Protein AF-A0A0K2VD61-F1 (afdb_monomer_lite)

InterPro domains:
  IPR001627 Sema domain [PS51004] (1-104)
  IPR015943 WD40/YVTN repeat-like-containing domain superfamily [G3DSA:2.130.10.10] (1-104)
  IPR027231 Semaphorin [PTHR11036] (8-103)
  IPR036352 Sema domain superfamily [SSF101912] (6-102)

Organism: Lepeophtheirus salmonis (NCBI:txid72036)

Secondary structure (DSSP, 8-state):
--------SSTT----EEEEETTEEEEE-BSEEEEEETTT--B-GGG-EE-PPPHHHHHHHHHTT--TTTTS-BEEEEEEETTTEEEEEE-TTTS-EEEEEE--

Radius of gyration: 14.53 Å; chains: 1; bounding box: 47×21×40 Å

Foldseek 3Di:
DDDADDDDPDPQWPFDDWDDDDQWIWTFTWQKIWIAGNVRRHTPVVQIDGHWADPVLLVVLVVVVDDSSLQTWGWDDWDDDPPQKIWTWTCRGVPIDIDIDHGD

Sequence (104 aa):
DDVNRFEGNDTTNNFKMIIEDLNILIIGATNTIYFLDTRDLMEIRDQRISWRPEKKAFEMCLVKGKTESECQNHIRVLAKLEAKKLLVCGTHAYKPKCRHYQFK

Structure (mmCIF, N/CA/C/O backbone):
data_AF-A0A0K2VD61-F1
#
_entry.id   AF-A0A0K2VD61-F1
#
loop_
_atom_site.group_PDB
_atom_site.id
_atom_site.type_symbol
_atom_site.label_atom_id
_atom_site.label_alt_id
_atom_site.label_comp_id
_atom_site.label_asym_id
_atom_site.label_entity_id
_atom_site.label_seq_id
_atom_site.pdbx_PDB_ins_code
_atom_site.Cartn_x
_atom_site.Cartn_y
_atom_site.Cartn_z
_atom_site.occupancy
_atom_site.B_iso_or_equiv
_atom_site.auth_seq_id
_atom_site.auth_comp_id
_atom_site.auth_asym_id
_atom_site.auth_atom_id
_atom_site.pdbx_PDB_model_num
ATOM 1 N N . ASP A 1 1 ? 30.242 3.157 -4.520 1.00 53.34 1 ASP A N 1
ATOM 2 C CA . ASP A 1 1 ? 29.063 2.327 -4.226 1.00 53.34 1 ASP A CA 1
ATOM 3 C C . ASP A 1 1 ? 27.946 3.204 -3.704 1.00 53.34 1 ASP A C 1
ATOM 5 O O . ASP A 1 1 ? 27.827 3.406 -2.502 1.00 53.34 1 ASP A O 1
ATOM 9 N N . ASP A 1 2 ? 27.175 3.785 -4.622 1.00 77.38 2 ASP A N 1
ATOM 10 C CA . ASP A 1 2 ? 26.001 4.579 -4.266 1.00 77.38 2 ASP A CA 1
ATOM 11 C C . ASP A 1 2 ? 24.819 3.634 -4.046 1.00 77.38 2 ASP A C 1
ATOM 13 O O . ASP A 1 2 ? 24.441 2.862 -4.927 1.00 77.38 2 ASP A O 1
ATOM 17 N N . VAL A 1 3 ? 24.261 3.657 -2.837 1.00 82.62 3 VAL A N 1
ATOM 18 C CA . VAL A 1 3 ? 23.075 2.873 -2.479 1.00 82.62 3 VAL A CA 1
ATOM 19 C C . VAL A 1 3 ? 21.841 3.736 -2.726 1.00 82.62 3 VAL A C 1
ATOM 21 O O . VAL A 1 3 ? 21.639 4.740 -2.043 1.00 82.62 3 VAL A O 1
ATOM 24 N N . ASN A 1 4 ? 20.993 3.331 -3.671 1.00 84.19 4 ASN A N 1
ATOM 25 C CA . ASN A 1 4 ? 19.704 3.985 -3.905 1.00 84.19 4 ASN A CA 1
ATOM 26 C C . ASN A 1 4 ? 18.725 3.658 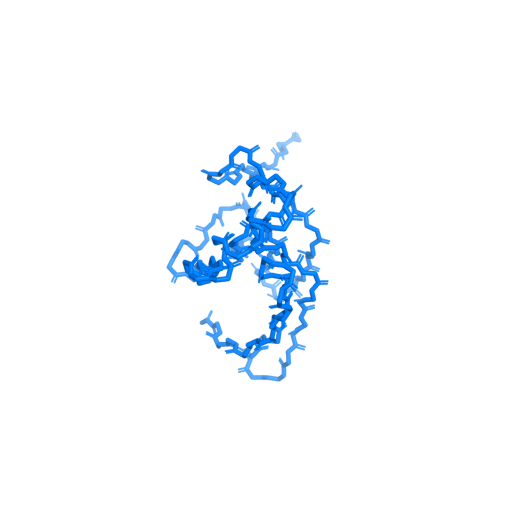-2.765 1.00 84.19 4 ASN A C 1
ATOM 28 O O . ASN A 1 4 ?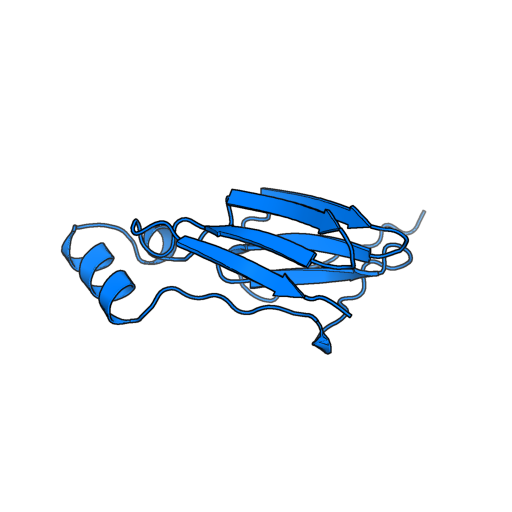 18.667 2.523 -2.285 1.00 84.19 4 ASN A O 1
ATOM 32 N N . ARG A 1 5 ? 17.930 4.646 -2.333 1.00 86.25 5 ARG A N 1
ATOM 33 C CA . ARG A 1 5 ? 16.955 4.501 -1.241 1.00 86.25 5 ARG A CA 1
ATOM 34 C C . ARG A 1 5 ? 15.617 5.128 -1.616 1.00 86.25 5 ARG A C 1
ATOM 36 O O . ARG A 1 5 ? 15.563 6.290 -2.002 1.00 86.25 5 ARG A O 1
ATOM 43 N N . PHE A 1 6 ? 14.539 4.376 -1.405 1.00 87.06 6 PHE A N 1
ATOM 44 C CA . PHE A 1 6 ? 13.173 4.889 -1.470 1.00 87.06 6 PHE A CA 1
ATOM 45 C C . PHE A 1 6 ? 12.612 5.105 -0.061 1.00 87.06 6 PHE A C 1
ATOM 47 O O . PHE A 1 6 ? 12.607 4.189 0.765 1.00 87.06 6 PHE A O 1
ATOM 54 N N . GLU A 1 7 ? 12.106 6.309 0.205 1.00 83.50 7 GLU A N 1
ATOM 55 C CA . GLU A 1 7 ? 11.353 6.632 1.416 1.00 83.50 7 GLU A CA 1
ATOM 56 C C . GLU A 1 7 ? 9.892 6.889 1.046 1.00 83.50 7 GLU A C 1
ATOM 58 O O . GLU A 1 7 ? 9.566 7.793 0.276 1.00 83.50 7 GLU A O 1
ATOM 63 N N . GLY A 1 8 ? 8.995 6.055 1.573 1.00 75.31 8 GLY A N 1
ATOM 64 C CA . GLY A 1 8 ? 7.565 6.202 1.331 1.00 75.31 8 GLY A CA 1
ATOM 65 C C . GLY A 1 8 ? 6.989 7.450 2.006 1.00 75.31 8 GLY A C 1
ATOM 66 O O . GLY A 1 8 ? 7.483 7.922 3.021 1.00 75.31 8 GLY A O 1
ATOM 67 N N . ASN A 1 9 ? 5.871 7.938 1.474 1.00 68.94 9 ASN A N 1
ATOM 68 C CA . ASN A 1 9 ? 5.279 9.233 1.838 1.00 68.94 9 ASN A CA 1
ATOM 69 C C . ASN A 1 9 ? 4.576 9.293 3.218 1.00 68.94 9 ASN A C 1
ATOM 71 O O . ASN A 1 9 ? 4.002 10.323 3.554 1.00 68.94 9 ASN A O 1
ATOM 75 N N . ASP A 1 10 ? 4.525 8.187 3.964 1.00 64.88 10 ASP A N 1
ATOM 76 C CA . ASP A 1 10 ? 3.769 8.042 5.216 1.00 64.88 10 ASP A CA 1
ATOM 77 C C . ASP A 1 10 ? 4.663 7.366 6.271 1.00 64.88 10 ASP A C 1
ATOM 79 O O . ASP A 1 10 ? 5.341 6.372 5.987 1.00 64.88 10 ASP A O 1
ATOM 83 N N . THR A 1 11 ? 4.680 7.901 7.493 1.00 56.09 11 THR A N 1
ATOM 84 C CA . THR A 1 11 ? 5.580 7.481 8.587 1.00 56.09 11 THR A CA 1
ATOM 85 C C . THR A 1 11 ? 5.272 6.079 9.119 1.00 56.09 11 THR A C 1
ATOM 87 O O . THR A 1 11 ? 6.051 5.517 9.884 1.00 56.09 11 THR A O 1
ATOM 90 N N . THR A 1 12 ? 4.157 5.481 8.687 1.00 60.50 12 THR A N 1
ATOM 91 C CA . THR A 1 12 ? 3.692 4.141 9.086 1.00 60.50 12 THR A CA 1
ATOM 92 C C . THR A 1 12 ? 3.734 3.109 7.952 1.00 60.50 12 THR A C 1
ATOM 94 O O . THR A 1 12 ? 3.091 2.053 8.032 1.00 60.50 12 THR A O 1
ATOM 97 N N . ASN A 1 13 ? 4.475 3.396 6.876 1.00 63.53 13 ASN A N 1
ATOM 98 C CA . ASN A 1 13 ? 4.612 2.504 5.728 1.00 63.53 13 ASN A CA 1
ATOM 99 C C . ASN A 1 13 ? 5.351 1.213 6.097 1.00 63.53 13 ASN A C 1
ATOM 101 O O . ASN A 1 13 ? 6.569 1.101 5.991 1.00 63.53 13 ASN A O 1
ATOM 105 N N . ASN A 1 14 ? 4.586 0.198 6.490 1.00 70.25 14 ASN A N 1
ATOM 106 C CA . ASN A 1 14 ? 5.087 -1.158 6.625 1.00 70.25 14 ASN A CA 1
ATOM 107 C C . ASN A 1 14 ? 5.084 -1.806 5.242 1.00 70.25 14 ASN A C 1
ATOM 109 O O . ASN A 1 14 ? 4.073 -2.377 4.825 1.00 70.25 14 ASN A O 1
ATOM 113 N N . PHE A 1 15 ? 6.200 -1.705 4.526 1.00 74.94 15 PHE A N 1
ATOM 114 C CA . PHE A 1 15 ? 6.400 -2.456 3.291 1.00 74.94 15 PHE A CA 1
ATOM 115 C C . PHE A 1 15 ? 6.407 -3.949 3.615 1.00 74.94 15 PHE A C 1
ATOM 117 O O . PHE A 1 15 ? 7.145 -4.399 4.491 1.00 74.94 15 PHE A O 1
ATOM 124 N N . LYS A 1 16 ? 5.532 -4.717 2.965 1.00 74.94 16 LYS A N 1
ATOM 125 C CA . LYS A 1 16 ? 5.371 -6.149 3.273 1.00 74.94 16 LYS A CA 1
ATOM 126 C C . LYS A 1 16 ? 5.452 -7.055 2.061 1.00 74.94 16 LYS A C 1
ATOM 128 O O . LYS A 1 16 ? 5.737 -8.232 2.232 1.00 74.94 16 LYS A O 1
ATOM 133 N N . MET A 1 17 ? 5.184 -6.527 0.872 1.00 75.31 17 MET A N 1
ATOM 134 C CA . MET A 1 17 ? 5.097 -7.314 -0.354 1.00 75.31 17 MET A CA 1
ATOM 135 C C . MET A 1 17 ? 5.850 -6.601 -1.464 1.00 75.31 17 MET A C 1
ATOM 137 O O . MET A 1 17 ? 5.673 -5.395 -1.633 1.00 75.31 17 MET A O 1
ATOM 141 N N . ILE A 1 18 ? 6.649 -7.352 -2.213 1.00 82.44 18 ILE A N 1
ATOM 142 C CA . ILE A 1 18 ? 7.448 -6.856 -3.329 1.00 82.44 18 ILE A CA 1
ATOM 143 C C . ILE A 1 18 ? 7.260 -7.823 -4.496 1.00 82.44 18 ILE A C 1
ATOM 145 O O . ILE A 1 18 ? 7.358 -9.036 -4.312 1.00 82.44 18 ILE A O 1
ATOM 149 N N . ILE A 1 19 ? 6.978 -7.286 -5.680 1.00 83.69 19 ILE A N 1
ATOM 150 C CA . ILE A 1 19 ? 7.052 -8.010 -6.951 1.00 83.69 19 ILE A CA 1
ATOM 151 C C . ILE A 1 19 ? 7.874 -7.171 -7.914 1.00 83.69 19 ILE A C 1
ATOM 153 O O . ILE A 1 19 ? 7.651 -5.969 -8.021 1.00 83.69 19 ILE A O 1
ATOM 157 N N . GLU A 1 20 ? 8.779 -7.815 -8.635 1.00 81.56 20 GLU A N 1
ATOM 158 C CA . GLU A 1 20 ? 9.492 -7.208 -9.751 1.00 81.56 20 GLU A CA 1
ATOM 159 C C . GLU A 1 20 ? 8.867 -7.661 -11.074 1.00 81.56 20 GLU A C 1
ATOM 161 O O . GLU A 1 20 ? 8.576 -8.844 -11.272 1.00 81.56 20 GLU A O 1
ATOM 166 N N . ASP A 1 21 ? 8.625 -6.707 -11.969 1.00 80.19 21 ASP A N 1
ATOM 167 C CA . ASP A 1 21 ? 8.192 -6.958 -13.336 1.00 80.19 21 ASP A CA 1
ATOM 168 C C . ASP A 1 21 ? 8.964 -6.071 -14.311 1.00 80.19 21 ASP A C 1
ATOM 170 O O . ASP A 1 21 ? 8.772 -4.854 -14.342 1.00 80.19 21 ASP A O 1
ATOM 174 N N . LEU A 1 22 ? 9.811 -6.686 -15.138 1.00 84.56 22 LEU A N 1
ATOM 175 C CA . LEU A 1 22 ? 10.722 -5.988 -16.047 1.00 84.56 22 LEU A CA 1
ATOM 176 C C . LEU A 1 22 ? 11.582 -4.964 -15.284 1.00 84.56 22 LEU A C 1
ATOM 178 O O . LEU A 1 22 ? 12.472 -5.360 -14.546 1.00 84.56 22 LEU A O 1
ATOM 182 N N . ASN A 1 23 ? 11.299 -3.669 -15.448 1.00 89.00 23 ASN A N 1
ATOM 183 C CA . ASN A 1 23 ? 12.028 -2.572 -14.805 1.00 89.00 23 ASN A CA 1
ATOM 184 C C . ASN A 1 23 ? 11.202 -1.878 -13.711 1.00 89.00 23 ASN A C 1
ATOM 186 O O . ASN A 1 23 ? 11.478 -0.733 -13.360 1.00 89.00 23 ASN A O 1
ATOM 190 N N . ILE A 1 24 ? 10.141 -2.528 -13.226 1.00 91.44 24 ILE A N 1
ATOM 191 C CA . ILE A 1 24 ? 9.224 -1.957 -12.244 1.00 91.44 24 ILE A CA 1
ATOM 192 C C . ILE A 1 24 ? 9.212 -2.819 -10.987 1.00 91.44 24 ILE A C 1
ATOM 194 O O . ILE A 1 24 ? 8.901 -4.010 -11.026 1.00 91.44 24 ILE A O 1
ATOM 198 N N . LEU A 1 25 ? 9.478 -2.182 -9.852 1.00 92.81 25 LEU A N 1
ATOM 199 C CA . LEU A 1 25 ? 9.310 -2.748 -8.525 1.00 92.81 25 LEU A CA 1
ATOM 200 C C . LEU A 1 25 ? 7.966 -2.304 -7.945 1.00 92.81 25 LEU A C 1
ATOM 202 O O . LEU A 1 25 ? 7.738 -1.120 -7.694 1.00 92.81 25 LEU A O 1
ATOM 206 N N . ILE A 1 26 ? 7.069 -3.255 -7.711 1.00 93.88 26 ILE A N 1
ATOM 207 C CA . ILE A 1 26 ? 5.731 -3.012 -7.171 1.00 93.88 26 ILE A CA 1
ATOM 208 C C . ILE A 1 26 ? 5.743 -3.354 -5.686 1.00 93.88 26 ILE A C 1
ATOM 210 O O . ILE A 1 26 ? 6.004 -4.499 -5.308 1.00 93.88 26 ILE A O 1
ATOM 214 N N . ILE A 1 27 ? 5.431 -2.376 -4.837 1.00 93.25 27 ILE A N 1
ATOM 215 C CA . ILE A 1 27 ? 5.555 -2.507 -3.384 1.00 93.25 27 ILE A CA 1
ATOM 216 C C . ILE A 1 27 ? 4.210 -2.266 -2.701 1.00 93.25 27 ILE A C 1
ATOM 218 O O . ILE A 1 27 ? 3.647 -1.174 -2.761 1.00 93.25 27 ILE A O 1
ATOM 222 N N . GLY A 1 28 ? 3.711 -3.280 -1.993 1.00 93.88 28 GLY A N 1
ATOM 223 C CA . GLY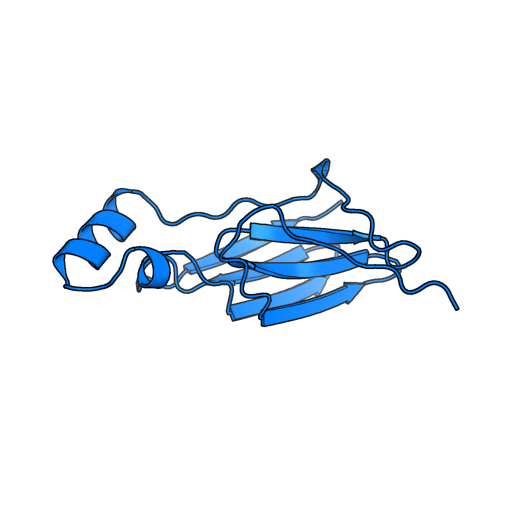 A 1 28 ? 2.539 -3.169 -1.125 1.00 93.88 28 GLY A CA 1
ATOM 224 C C . GLY A 1 28 ? 2.911 -2.638 0.263 1.00 93.88 28 GLY A C 1
ATOM 225 O O . GLY A 1 28 ? 3.735 -3.240 0.959 1.00 93.88 28 GLY A O 1
ATOM 226 N N . ALA A 1 29 ? 2.272 -1.543 0.676 1.00 93.69 29 ALA A N 1
ATOM 227 C CA . ALA A 1 29 ? 2.484 -0.868 1.957 1.00 93.69 29 ALA A CA 1
ATOM 228 C C . ALA A 1 29 ? 1.160 -0.647 2.712 1.00 93.69 29 ALA A C 1
ATOM 230 O O . ALA A 1 29 ? 0.110 -1.182 2.353 1.00 93.69 29 ALA A O 1
ATOM 231 N N . THR A 1 30 ? 1.185 0.155 3.775 1.00 93.62 30 THR A N 1
ATOM 232 C CA . THR A 1 30 ? -0.038 0.618 4.438 1.00 93.62 30 THR A CA 1
ATOM 233 C C . THR A 1 30 ? -0.778 1.586 3.513 1.00 93.62 30 THR A C 1
ATOM 235 O O . THR A 1 30 ? -0.227 2.591 3.073 1.00 93.62 30 THR A O 1
ATOM 238 N N . ASN A 1 31 ? -2.040 1.286 3.207 1.00 94.62 31 ASN A N 1
ATOM 239 C CA . ASN A 1 31 ? -2.958 2.073 2.380 1.00 94.62 31 ASN A CA 1
ATOM 240 C C . ASN A 1 31 ? -2.513 2.366 0.943 1.00 94.62 31 ASN A C 1
ATOM 242 O O . ASN A 1 31 ? -3.261 3.024 0.223 1.00 94.62 31 ASN A O 1
ATOM 246 N N . THR A 1 32 ? -1.335 1.918 0.518 1.00 93.62 32 THR A N 1
ATOM 247 C CA . THR A 1 32 ? -0.721 2.356 -0.735 1.00 93.62 32 THR A CA 1
ATOM 248 C C . THR A 1 32 ? -0.020 1.192 -1.421 1.00 93.62 32 THR A C 1
ATOM 250 O O . THR A 1 32 ? 0.571 0.337 -0.758 1.00 93.62 32 THR A O 1
ATOM 253 N N . ILE A 1 33 ? -0.080 1.173 -2.750 1.00 94.31 33 ILE A N 1
ATOM 254 C CA . ILE A 1 33 ? 0.795 0.370 -3.603 1.00 94.31 33 ILE A CA 1
ATOM 255 C C . ILE A 1 33 ? 1.670 1.336 -4.401 1.00 94.31 33 ILE A C 1
ATOM 257 O O . ILE A 1 33 ? 1.150 2.222 -5.088 1.00 94.31 33 ILE A O 1
ATOM 261 N N . TYR A 1 34 ? 2.982 1.175 -4.266 1.00 94.00 34 TYR A N 1
ATOM 262 C CA . TYR A 1 34 ? 4.002 1.968 -4.943 1.00 94.00 34 TYR A CA 1
ATOM 263 C C . TYR A 1 34 ? 4.531 1.229 -6.168 1.00 94.00 34 TYR A C 1
ATOM 265 O O . TYR A 1 34 ? 4.587 0.000 -6.175 1.00 94.00 34 TYR A O 1
ATOM 273 N N . PHE A 1 35 ? 4.944 1.996 -7.169 1.00 93.94 35 PHE A N 1
ATOM 274 C CA . PHE A 1 35 ? 5.618 1.518 -8.370 1.00 93.94 35 PHE A CA 1
ATOM 275 C C . PHE A 1 35 ? 6.921 2.296 -8.462 1.00 93.94 35 PHE A C 1
ATOM 277 O O . PHE A 1 35 ? 6.883 3.525 -8.510 1.00 93.94 35 PHE A O 1
ATOM 284 N N . LEU A 1 36 ? 8.053 1.607 -8.418 1.00 93.56 36 LEU A N 1
ATOM 285 C CA . LEU A 1 36 ? 9.373 2.219 -8.518 1.00 93.56 36 LEU A CA 1
ATOM 286 C C . LEU A 1 36 ? 10.070 1.725 -9.776 1.00 93.56 36 LEU A C 1
ATOM 288 O O . LEU A 1 36 ? 9.886 0.573 -10.164 1.00 93.56 36 LEU A O 1
ATOM 292 N N . ASP A 1 37 ? 10.893 2.569 -10.378 1.00 92.38 37 ASP A N 1
ATOM 293 C CA . ASP A 1 37 ? 11.834 2.126 -11.399 1.00 92.38 37 ASP A CA 1
ATOM 294 C C . ASP A 1 37 ? 12.983 1.353 -10.735 1.00 92.38 37 ASP A C 1
ATOM 296 O O . ASP A 1 37 ? 13.557 1.806 -9.744 1.00 92.38 37 ASP A O 1
ATOM 300 N N . THR A 1 38 ? 13.322 0.167 -11.237 1.00 91.19 38 THR A N 1
ATOM 301 C CA . THR A 1 38 ? 14.376 -0.666 -10.629 1.00 91.19 38 THR A CA 1
ATOM 302 C C . THR A 1 38 ? 15.782 -0.096 -10.828 1.00 91.19 38 THR A C 1
ATOM 304 O O . THR A 1 38 ? 16.703 -0.507 -10.123 1.00 91.19 38 THR A O 1
ATOM 307 N N . ARG A 1 39 ? 15.969 0.863 -11.748 1.00 90.44 39 ARG A N 1
ATOM 308 C CA . ARG A 1 39 ? 17.280 1.453 -12.065 1.00 90.44 39 ARG A CA 1
ATOM 309 C C . ARG A 1 39 ? 17.749 2.445 -11.004 1.00 90.44 39 ARG A C 1
ATOM 311 O O . ARG A 1 39 ? 18.931 2.465 -10.671 1.00 90.44 39 ARG A O 1
ATOM 318 N N . ASP A 1 40 ? 16.838 3.258 -10.480 1.00 91.50 40 ASP A N 1
ATOM 319 C CA . ASP A 1 40 ? 17.147 4.360 -9.558 1.00 91.50 40 ASP A CA 1
ATOM 320 C C . ASP A 1 40 ? 16.258 4.394 -8.299 1.00 91.50 40 ASP A C 1
ATOM 322 O O . ASP A 1 40 ? 16.482 5.213 -7.408 1.00 91.50 40 ASP A O 1
ATOM 326 N N . LEU A 1 41 ? 15.285 3.480 -8.182 1.00 90.94 41 LEU A N 1
ATOM 327 C CA . LEU A 1 41 ? 14.267 3.439 -7.125 1.00 90.94 41 LEU A CA 1
ATOM 328 C C . LEU A 1 41 ? 13.397 4.703 -7.047 1.00 90.94 41 LEU A C 1
ATOM 330 O O . LEU A 1 41 ? 12.741 4.943 -6.026 1.00 90.94 41 LEU A O 1
ATOM 334 N N . MET A 1 42 ? 13.343 5.499 -8.118 1.00 92.06 42 MET A N 1
ATOM 335 C CA . MET A 1 42 ? 12.427 6.626 -8.200 1.00 92.06 42 MET A CA 1
ATOM 336 C C . MET A 1 42 ? 10.993 6.134 -8.378 1.00 92.06 42 MET A C 1
ATOM 338 O O . MET A 1 42 ? 10.699 5.198 -9.120 1.00 92.06 42 MET A O 1
ATOM 342 N N . GLU A 1 43 ? 10.070 6.789 -7.681 1.00 93.25 43 GLU A N 1
ATOM 343 C CA . GLU A 1 43 ? 8.658 6.439 -7.749 1.00 93.25 43 GLU A CA 1
ATOM 344 C C . GLU A 1 43 ? 8.002 6.920 -9.046 1.00 93.25 43 GLU A C 1
ATOM 346 O O . GLU A 1 43 ? 7.981 8.114 -9.356 1.00 93.25 43 GLU A O 1
ATOM 351 N N . ILE A 1 44 ? 7.330 5.996 -9.724 1.00 93.69 44 ILE A N 1
ATOM 352 C CA . ILE A 1 44 ? 6.430 6.237 -10.848 1.00 93.69 44 ILE A CA 1
ATOM 353 C C . ILE A 1 44 ? 5.072 6.698 -10.283 1.00 93.69 44 ILE A C 1
ATOM 355 O O . ILE A 1 44 ? 4.117 5.932 -10.130 1.00 93.69 44 ILE A O 1
ATOM 359 N N . ARG A 1 45 ? 5.012 7.970 -9.866 1.00 91.75 45 ARG A N 1
ATOM 360 C CA . ARG A 1 45 ? 3.912 8.534 -9.054 1.00 91.75 45 ARG A CA 1
ATOM 361 C C . ARG A 1 45 ? 2.527 8.441 -9.695 1.00 91.75 45 ARG A C 1
ATOM 363 O O . ARG A 1 45 ? 1.541 8.332 -8.970 1.00 91.75 45 ARG A O 1
ATOM 370 N N . ASP A 1 46 ? 2.434 8.501 -11.018 1.00 93.19 46 ASP A N 1
ATOM 371 C CA . ASP A 1 46 ? 1.174 8.408 -11.765 1.00 93.19 46 ASP A CA 1
ATOM 372 C C . ASP A 1 46 ? 0.561 6.999 -11.732 1.00 93.19 46 ASP A C 1
ATOM 374 O O . ASP A 1 46 ? -0.643 6.850 -11.949 1.00 93.19 46 ASP A O 1
ATOM 378 N N . GLN A 1 47 ? 1.359 5.979 -11.402 1.00 92.88 47 GLN A N 1
ATOM 379 C CA . GLN A 1 47 ? 0.891 4.607 -11.203 1.00 92.88 47 GLN A CA 1
ATOM 380 C C . GLN A 1 47 ? 0.544 4.284 -9.744 1.00 92.88 47 GLN A C 1
ATOM 382 O O . GLN A 1 47 ? -0.035 3.230 -9.478 1.00 92.88 47 GLN A O 1
ATOM 387 N N . ARG A 1 48 ? 0.844 5.174 -8.784 1.00 93.25 48 ARG A N 1
ATOM 388 C CA . ARG A 1 48 ? 0.548 4.954 -7.360 1.00 93.25 48 ARG A CA 1
ATOM 389 C C . ARG A 1 48 ? -0.933 4.645 -7.151 1.00 93.25 48 ARG A C 1
ATOM 391 O O . ARG A 1 48 ? -1.814 5.405 -7.550 1.00 93.25 48 ARG A O 1
ATOM 398 N N . ILE A 1 49 ? -1.209 3.589 -6.390 1.00 94.12 49 ILE A N 1
ATOM 399 C CA . ILE A 1 49 ? -2.573 3.242 -5.988 1.00 94.12 49 ILE A CA 1
ATOM 400 C C . ILE A 1 49 ? -2.759 3.577 -4.512 1.00 94.12 49 ILE A C 1
ATOM 402 O O . ILE A 1 49 ? -2.151 2.953 -3.647 1.00 94.12 49 ILE A O 1
ATOM 406 N N . SER A 1 50 ? -3.654 4.522 -4.218 1.00 94.38 50 SER A N 1
ATOM 407 C CA . SER A 1 50 ? -4.165 4.743 -2.862 1.00 94.38 50 SER A CA 1
ATOM 408 C C . SER A 1 50 ? -5.382 3.855 -2.619 1.00 94.38 50 SER A C 1
ATOM 410 O O . SER A 1 50 ? -6.381 3.920 -3.339 1.00 94.38 50 SER A O 1
ATOM 412 N N . TRP A 1 51 ? -5.309 3.014 -1.595 1.00 95.81 51 TRP A N 1
ATOM 413 C CA . TRP A 1 51 ? -6.365 2.091 -1.215 1.00 95.81 51 TRP A CA 1
ATOM 414 C C . TRP A 1 51 ? -6.580 2.063 0.300 1.00 95.81 51 TRP A C 1
ATOM 416 O O . TRP A 1 51 ? -6.277 1.090 0.990 1.00 95.81 51 TRP A O 1
ATOM 426 N N . ARG A 1 52 ? -7.148 3.154 0.813 1.00 95.75 52 ARG A N 1
ATOM 427 C CA . ARG A 1 52 ? -7.572 3.297 2.212 1.00 95.75 52 ARG A CA 1
ATOM 428 C C . ARG A 1 52 ? -8.860 2.513 2.515 1.00 95.75 52 ARG A C 1
ATOM 430 O O . ARG A 1 52 ? -9.634 2.228 1.591 1.00 95.75 52 ARG A O 1
ATOM 437 N N . PRO A 1 53 ? -9.106 2.149 3.788 1.00 97.00 53 PRO A N 1
ATOM 438 C CA . PRO A 1 53 ? -10.385 1.591 4.209 1.00 97.00 53 PRO A CA 1
ATOM 439 C C . PRO A 1 53 ? -11.529 2.584 3.978 1.00 97.00 53 PRO A C 1
ATOM 441 O O . PRO A 1 53 ? -11.353 3.799 4.064 1.00 97.00 53 PRO A O 1
ATOM 444 N N . GLU A 1 54 ? -12.725 2.067 3.707 1.00 97.31 54 GLU A N 1
ATOM 445 C CA . GLU A 1 54 ? -13.938 2.889 3.721 1.00 97.31 54 GLU A CA 1
ATOM 446 C C . GLU A 1 54 ? -14.170 3.471 5.118 1.00 97.31 54 GLU A C 1
ATOM 448 O O . GLU A 1 54 ? -14.024 2.758 6.112 1.00 97.31 54 GLU A O 1
ATOM 453 N N . LYS A 1 55 ? -14.622 4.729 5.195 1.00 97.38 55 LYS A N 1
ATOM 454 C CA . LYS A 1 55 ? -14.868 5.436 6.465 1.00 97.38 55 LYS A CA 1
ATOM 455 C C . LYS A 1 55 ? -15.681 4.597 7.459 1.00 97.38 55 LYS A C 1
ATOM 457 O O . LYS A 1 55 ? -15.250 4.397 8.586 1.00 97.38 55 LYS A O 1
ATOM 462 N N . LYS A 1 56 ? -16.781 3.991 7.003 1.00 97.38 56 LYS A N 1
ATOM 463 C CA . LYS A 1 56 ? -17.630 3.121 7.835 1.00 97.38 56 LYS A CA 1
ATOM 464 C C . LYS A 1 56 ? -16.890 1.891 8.382 1.00 97.38 56 LYS A C 1
ATOM 466 O O . LYS A 1 56 ? -17.155 1.468 9.502 1.00 97.38 56 LYS A O 1
ATOM 471 N N . ALA A 1 57 ? -16.005 1.279 7.592 1.00 97.00 57 ALA A N 1
ATOM 472 C CA . ALA A 1 57 ? -15.225 0.122 8.037 1.00 97.00 57 ALA A CA 1
ATOM 473 C C . ALA A 1 57 ? -14.155 0.538 9.056 1.00 97.00 57 ALA A C 1
ATOM 475 O O . ALA A 1 57 ? -13.980 -0.139 10.066 1.00 97.00 57 ALA A O 1
ATOM 476 N N . PHE A 1 58 ? -13.504 1.677 8.816 1.00 97.81 58 PHE A N 1
ATOM 477 C CA . PHE A 1 58 ? -12.533 2.270 9.728 1.00 97.81 58 PHE A CA 1
ATOM 478 C C . PHE A 1 58 ? -13.160 2.621 11.086 1.00 97.81 58 PHE A C 1
ATOM 480 O O . PHE A 1 58 ? -12.696 2.146 12.117 1.00 97.81 58 PHE A O 1
ATOM 487 N N . GLU A 1 59 ? -14.272 3.361 11.087 1.00 98.06 59 GLU A N 1
ATOM 488 C CA . GLU A 1 59 ? -15.006 3.732 12.306 1.00 98.06 59 GLU A CA 1
ATOM 489 C C . GLU A 1 59 ? -15.469 2.498 13.087 1.00 98.06 59 GLU A C 1
ATOM 491 O O . GLU A 1 59 ? -15.276 2.409 14.296 1.00 98.06 59 GLU A O 1
ATOM 496 N N . MET A 1 60 ? -16.018 1.498 12.392 1.00 97.94 60 MET A N 1
ATOM 497 C CA . MET A 1 60 ? -16.438 0.245 13.021 1.00 97.94 60 MET A CA 1
ATOM 498 C C . MET A 1 60 ? -15.260 -0.524 13.636 1.00 97.94 60 MET A C 1
ATOM 500 O O . MET A 1 60 ? -15.419 -1.169 14.669 1.00 97.94 60 MET A O 1
ATOM 504 N N . CYS A 1 61 ? -14.082 -0.484 13.011 1.00 98.19 61 CYS A N 1
ATOM 505 C CA . CYS A 1 61 ? -12.873 -1.104 13.546 1.00 98.19 61 CYS A CA 1
ATOM 506 C C . CYS A 1 61 ? -12.420 -0.426 14.851 1.00 98.19 61 CYS A C 1
ATOM 508 O O . CYS A 1 61 ? -12.131 -1.125 15.823 1.00 98.19 61 CYS A O 1
ATOM 510 N N . LEU A 1 62 ? -12.456 0.909 14.911 1.00 98.19 62 LEU A N 1
ATOM 511 C CA . LEU A 1 62 ? -12.140 1.666 16.127 1.00 98.19 62 LEU A CA 1
ATOM 512 C C . LEU A 1 62 ? -13.130 1.375 17.260 1.00 98.19 62 LEU A C 1
ATOM 514 O O . LEU A 1 62 ? -12.717 1.100 18.383 1.00 98.19 62 LEU A O 1
ATOM 518 N N . VAL A 1 63 ? -14.434 1.351 16.961 1.00 97.94 63 VAL A N 1
ATOM 519 C CA . VAL A 1 63 ? -15.484 1.007 17.942 1.00 97.94 63 VAL A CA 1
ATOM 520 C C . VAL A 1 63 ? -15.289 -0.403 18.514 1.00 97.94 63 VAL A C 1
ATOM 522 O O . VAL A 1 63 ? -15.642 -0.662 19.661 1.00 97.94 63 VAL A O 1
ATOM 525 N N . LYS A 1 64 ? -14.668 -1.314 17.756 1.00 97.38 64 LYS A N 1
ATOM 526 C CA . LYS A 1 64 ? -14.286 -2.660 18.217 1.00 97.38 64 LYS A CA 1
ATOM 527 C C . LYS A 1 64 ? -13.000 -2.695 19.059 1.00 97.38 64 LYS A C 1
ATOM 529 O O . LYS A 1 64 ? -12.507 -3.782 19.353 1.00 97.38 64 LYS A O 1
ATOM 534 N N . GLY A 1 65 ? -12.458 -1.541 19.445 1.00 97.50 65 GLY A N 1
ATOM 535 C CA . GLY A 1 65 ? -11.318 -1.423 20.357 1.00 97.50 65 GLY A CA 1
ATOM 536 C C . GLY A 1 65 ? -9.948 -1.579 19.696 1.00 97.50 65 GLY A C 1
ATOM 537 O O . GLY A 1 65 ? -8.978 -1.891 20.381 1.00 97.50 65 GLY A O 1
ATOM 538 N N . LYS A 1 66 ? -9.852 -1.407 18.373 1.00 97.88 66 LYS A N 1
ATOM 539 C CA . LYS A 1 66 ? -8.576 -1.433 17.640 1.00 97.88 66 LYS A CA 1
ATOM 540 C C . LYS A 1 66 ? -7.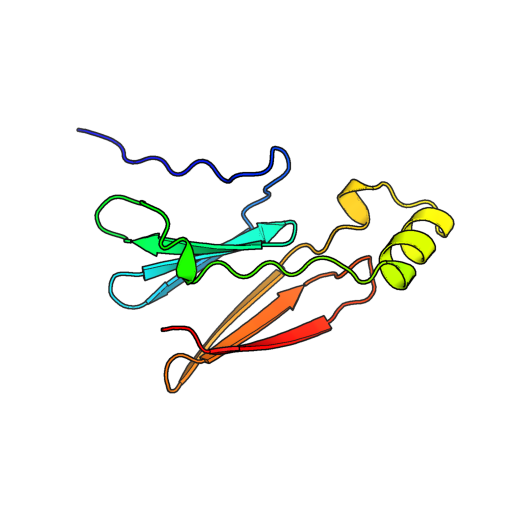962 -0.041 17.540 1.00 97.88 66 LYS A C 1
ATOM 542 O O . LYS A 1 66 ? -8.670 0.961 17.571 1.00 97.88 66 LYS A O 1
ATOM 547 N N . THR A 1 67 ? -6.641 0.018 17.401 1.00 96.50 67 THR A N 1
ATOM 548 C CA . THR A 1 67 ? -5.914 1.283 17.207 1.00 96.50 67 THR A CA 1
ATOM 549 C C . THR A 1 67 ? -6.093 1.836 15.788 1.00 96.50 67 THR A C 1
ATOM 551 O O . THR A 1 67 ? -6.379 1.094 14.846 1.00 96.50 67 THR A O 1
ATOM 554 N N . GLU A 1 68 ? -5.857 3.137 15.590 1.00 94.44 68 GLU A N 1
ATOM 555 C CA . GLU A 1 68 ? -5.929 3.760 14.258 1.00 94.44 68 GLU A CA 1
ATOM 556 C C . GLU A 1 68 ? -5.005 3.095 13.231 1.00 94.44 68 GLU A C 1
ATOM 558 O O . GLU A 1 68 ? -5.387 2.935 12.071 1.00 94.44 68 GLU A O 1
ATOM 563 N N . SER A 1 69 ? -3.811 2.673 13.660 1.00 93.44 69 SER A N 1
ATOM 564 C CA . SER A 1 69 ? -2.840 1.968 12.815 1.00 93.44 69 SER A CA 1
ATOM 565 C C . SER A 1 69 ? -3.350 0.584 12.403 1.00 93.44 69 SER A C 1
ATOM 567 O O . SER A 1 69 ? -3.320 0.218 11.225 1.00 93.44 69 SER A O 1
ATOM 569 N N . GLU A 1 70 ? -3.901 -0.179 13.347 1.00 94.75 70 GLU A N 1
ATOM 570 C CA . GLU A 1 70 ? -4.512 -1.484 13.080 1.00 94.75 70 GLU A CA 1
ATOM 571 C C . GLU A 1 70 ? -5.722 -1.396 12.140 1.00 94.75 70 GLU A C 1
ATOM 573 O O . GLU A 1 70 ? -5.968 -2.317 11.357 1.00 94.75 70 GLU A O 1
ATOM 578 N N . CYS A 1 71 ? -6.458 -0.285 12.189 1.00 96.81 71 CYS A N 1
ATOM 579 C CA . CYS A 1 71 ? -7.623 -0.056 11.344 1.00 96.81 71 CYS A CA 1
ATOM 580 C C . CYS A 1 71 ? -7.288 0.428 9.929 1.00 96.81 71 CYS A C 1
ATOM 582 O O . CYS A 1 71 ? -8.197 0.548 9.110 1.00 96.81 71 CYS A O 1
ATOM 584 N N . GLN A 1 72 ? -6.018 0.657 9.588 1.00 95.75 72 GLN A N 1
ATOM 585 C CA . GLN A 1 72 ? -5.629 0.941 8.206 1.00 95.75 72 GLN A CA 1
ATOM 586 C C . GLN A 1 72 ? -5.776 -0.291 7.298 1.00 95.75 72 GLN A C 1
ATOM 588 O O . GLN A 1 72 ? -5.975 -1.431 7.737 1.00 95.75 72 GLN A O 1
ATOM 593 N N . ASN A 1 73 ? -5.678 -0.069 5.988 1.00 95.94 73 ASN A N 1
ATOM 594 C CA . ASN A 1 73 ? -5.581 -1.163 5.039 1.00 95.94 73 ASN A CA 1
ATOM 595 C C . ASN A 1 73 ? -4.119 -1.590 4.892 1.00 95.94 73 ASN A C 1
ATOM 597 O O . ASN A 1 73 ? -3.330 -0.913 4.245 1.00 95.94 73 ASN A O 1
ATOM 601 N N . HIS A 1 74 ? -3.755 -2.731 5.463 1.00 94.94 74 HIS A N 1
ATOM 602 C CA . HIS A 1 74 ? -2.424 -3.305 5.294 1.00 94.94 74 HIS A CA 1
ATOM 603 C C . HIS A 1 74 ? -2.449 -4.242 4.094 1.00 94.94 74 HIS A C 1
ATOM 605 O O . HIS A 1 74 ? -3.171 -5.241 4.131 1.00 94.94 74 HIS A O 1
ATOM 611 N N . ILE A 1 75 ? -1.680 -3.944 3.045 1.00 95.38 75 ILE A N 1
ATOM 612 C CA . ILE A 1 75 ? -1.576 -4.828 1.879 1.00 95.38 75 ILE A CA 1
ATOM 613 C C . ILE A 1 75 ? -0.823 -6.101 2.279 1.00 95.38 75 ILE A C 1
ATOM 615 O O . ILE A 1 75 ?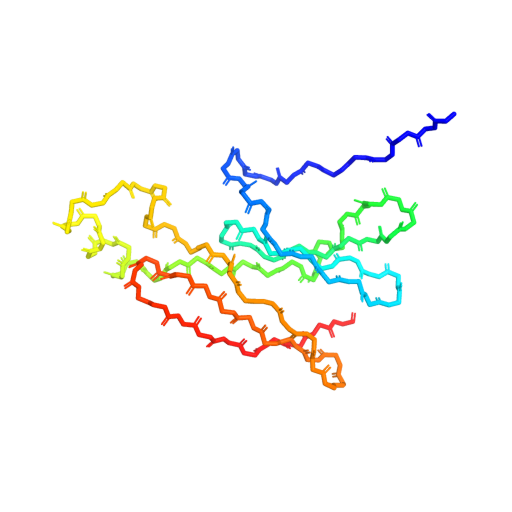 0.249 -6.045 2.882 1.00 95.38 75 ILE A O 1
ATOM 619 N N . ARG A 1 76 ? -1.426 -7.259 1.996 1.00 94.56 76 ARG A N 1
ATOM 620 C CA . ARG A 1 76 ? -0.913 -8.585 2.397 1.00 94.56 76 ARG A CA 1
ATOM 621 C C . ARG A 1 76 ? -0.820 -9.575 1.249 1.00 94.56 76 ARG A C 1
ATOM 623 O O . ARG A 1 76 ? -0.071 -10.534 1.356 1.00 94.56 76 ARG A O 1
ATOM 630 N N . VAL A 1 77 ? -1.566 -9.347 0.173 1.00 94.62 77 VAL A N 1
ATOM 631 C CA . VAL A 1 77 ? -1.465 -10.132 -1.054 1.00 94.62 77 VAL A CA 1
ATOM 632 C C . VAL A 1 77 ? -1.232 -9.161 -2.190 1.00 94.62 77 VAL A C 1
ATOM 634 O O . VAL A 1 77 ? -1.985 -8.203 -2.367 1.00 94.62 77 VAL A O 1
ATOM 637 N N . LEU A 1 78 ? -0.182 -9.430 -2.944 1.00 93.62 78 LEU A N 1
ATOM 638 C CA . LEU A 1 78 ? 0.124 -8.797 -4.207 1.00 93.62 78 LEU A CA 1
ATOM 639 C C . LEU A 1 78 ? 0.474 -9.952 -5.138 1.00 93.62 78 LEU A C 1
ATOM 641 O O . LEU A 1 78 ? 1.300 -10.786 -4.774 1.00 93.62 78 LEU A O 1
ATOM 645 N N . ALA A 1 79 ? -0.196 -10.044 -6.279 1.00 92.31 79 ALA A N 1
ATOM 646 C CA . ALA A 1 79 ? 0.086 -11.061 -7.279 1.00 92.31 79 ALA A CA 1
ATOM 647 C C . ALA A 1 79 ? -0.014 -10.446 -8.670 1.00 92.31 79 ALA A C 1
ATOM 649 O O . ALA A 1 79 ? -1.024 -9.828 -9.018 1.00 92.31 79 ALA A O 1
ATOM 650 N N . LYS A 1 80 ? 1.040 -10.632 -9.464 1.00 89.88 80 LYS A N 1
ATOM 651 C CA . LYS A 1 80 ? 1.021 -10.321 -10.887 1.00 89.88 80 LYS A CA 1
ATOM 652 C C . LYS A 1 80 ? 0.226 -11.398 -11.614 1.00 89.88 80 LYS A C 1
ATOM 654 O O . LYS A 1 80 ? 0.472 -12.589 -11.450 1.00 89.88 80 LYS A O 1
ATOM 659 N N . LEU A 1 81 ? -0.725 -10.949 -12.412 1.00 89.44 81 LEU A N 1
ATOM 660 C CA . LEU A 1 81 ? -1.488 -11.757 -13.345 1.00 89.44 81 LEU A CA 1
ATOM 661 C C . LEU A 1 81 ? -1.040 -11.419 -14.776 1.00 89.44 81 LEU A C 1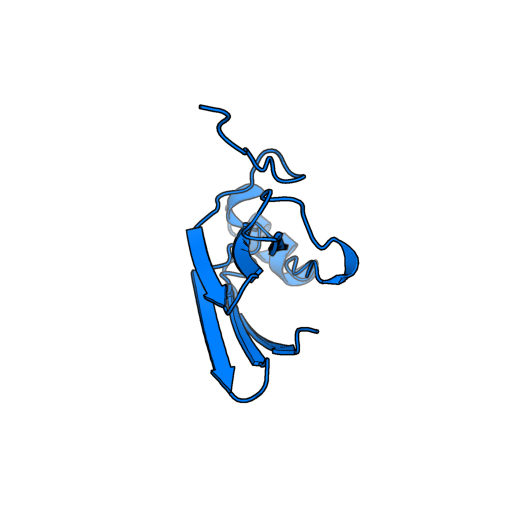
ATOM 663 O O . LEU A 1 81 ? -0.194 -10.552 -15.009 1.00 89.44 81 LEU A O 1
ATOM 667 N N . GLU A 1 82 ? -1.626 -12.090 -15.759 1.00 86.12 82 GLU A N 1
ATOM 668 C CA . GLU A 1 82 ? -1.360 -11.816 -17.171 1.00 86.12 82 GLU A CA 1
ATOM 669 C C . GLU A 1 82 ? -1.763 -10.385 -17.584 1.00 86.12 82 GLU A C 1
ATOM 671 O O . GLU A 1 82 ? -2.621 -9.749 -16.968 1.00 86.12 82 GLU A O 1
ATOM 676 N N . ALA A 1 83 ? -1.158 -9.884 -18.667 1.00 84.44 83 ALA A N 1
ATOM 677 C CA . ALA A 1 83 ? -1.528 -8.621 -19.320 1.00 84.44 83 ALA A CA 1
ATOM 678 C C . ALA A 1 83 ? -1.560 -7.381 -18.393 1.00 84.44 83 ALA A C 1
ATOM 680 O O . ALA A 1 83 ? -2.510 -6.595 -18.429 1.00 84.44 83 ALA A O 1
ATOM 681 N N . LYS A 1 84 ? -0.515 -7.194 -17.573 1.00 84.50 84 LYS A N 1
ATOM 682 C CA . LYS A 1 84 ? -0.367 -6.056 -16.638 1.00 84.50 84 LYS A CA 1
ATOM 683 C C . LYS A 1 84 ? -1.519 -5.922 -15.635 1.00 84.50 84 LYS A C 1
ATOM 685 O O . LYS A 1 84 ? -1.927 -4.821 -15.258 1.00 84.50 84 LYS A O 1
ATOM 690 N N . LYS A 1 85 ? -2.076 -7.053 -15.204 1.00 91.25 85 LYS A N 1
ATOM 691 C CA . LYS A 1 85 ? -3.087 -7.095 -14.147 1.00 91.25 85 LYS A CA 1
ATOM 692 C C . LYS A 1 85 ? -2.436 -7.448 -12.817 1.00 91.25 85 LYS A C 1
ATOM 694 O O . LYS A 1 85 ? -1.549 -8.292 -12.749 1.00 91.25 85 LYS A O 1
ATOM 699 N N . LEU A 1 86 ? -2.907 -6.818 -11.752 1.00 93.31 86 LEU A N 1
ATOM 700 C CA . LEU A 1 86 ? -2.516 -7.112 -10.379 1.00 93.31 86 LEU A CA 1
ATOM 701 C C . LEU A 1 86 ? -3.746 -7.534 -9.596 1.00 93.31 86 LEU A C 1
ATOM 703 O O . LEU A 1 86 ? -4.750 -6.822 -9.591 1.00 93.31 86 LEU A O 1
ATOM 707 N N . LEU A 1 87 ? -3.647 -8.654 -8.892 1.00 95.25 87 LEU A N 1
ATOM 708 C CA . LEU A 1 87 ? -4.534 -8.953 -7.780 1.00 95.25 87 LEU A CA 1
ATOM 709 C C . LEU A 1 87 ? -3.907 -8.385 -6.509 1.00 95.25 87 LEU A C 1
ATOM 711 O O . LEU A 1 87 ? -2.788 -8.745 -6.141 1.00 95.25 87 LEU A O 1
ATOM 715 N N . VAL A 1 88 ? -4.643 -7.512 -5.829 1.00 96.12 88 VAL A N 1
ATOM 716 C CA . VAL A 1 88 ? -4.210 -6.908 -4.569 1.00 96.12 88 VAL A CA 1
ATOM 717 C C . VAL A 1 88 ? -5.251 -7.200 -3.500 1.00 96.12 88 VAL A C 1
ATOM 719 O O . VAL A 1 88 ? -6.430 -6.898 -3.692 1.00 96.12 88 VAL A O 1
ATOM 722 N N . CYS A 1 89 ? -4.827 -7.740 -2.358 1.00 97.19 89 CYS A N 1
ATOM 723 C CA . CYS A 1 89 ? -5.676 -7.889 -1.179 1.00 97.19 89 CYS A CA 1
ATOM 724 C C . CYS A 1 89 ? -5.043 -7.245 0.053 1.00 97.19 89 CYS A C 1
ATOM 726 O O . CYS A 1 89 ? -3.826 -7.293 0.264 1.00 97.19 89 CYS A O 1
ATOM 728 N N . GLY A 1 90 ? -5.893 -6.677 0.901 1.00 96.75 90 GLY A N 1
ATOM 729 C CA . GLY A 1 90 ? -5.474 -6.052 2.147 1.00 96.75 90 GLY A CA 1
ATOM 730 C C . GLY A 1 90 ? -6.485 -6.242 3.270 1.00 96.75 90 GLY A C 1
ATOM 731 O O . GLY A 1 90 ? -7.617 -6.680 3.050 1.00 96.75 90 GLY A O 1
ATOM 732 N N . THR A 1 91 ? -6.056 -5.935 4.493 1.00 96.69 91 THR A N 1
ATOM 733 C CA . THR A 1 91 ? -6.849 -6.130 5.720 1.00 96.69 91 THR A CA 1
ATOM 734 C C . THR A 1 91 ? -8.075 -5.223 5.798 1.00 96.69 91 THR A C 1
ATOM 736 O O . THR A 1 91 ? -9.053 -5.587 6.447 1.00 96.69 91 THR A O 1
ATOM 739 N N . HIS A 1 92 ? -8.010 -4.052 5.156 1.00 97.31 92 HIS A N 1
ATOM 740 C CA . HIS A 1 92 ? -9.084 -3.073 4.988 1.00 97.31 92 HIS A CA 1
ATOM 741 C C . HIS A 1 92 ? -9.931 -2.872 6.264 1.00 97.31 92 HIS A C 1
ATOM 743 O O . HIS A 1 92 ? -11.140 -3.100 6.262 1.00 97.31 92 HIS A O 1
ATOM 749 N N . ALA A 1 93 ? -9.274 -2.470 7.362 1.00 97.62 93 ALA A N 1
ATOM 750 C CA . ALA A 1 93 ? -9.884 -2.281 8.686 1.00 97.62 93 ALA A CA 1
ATOM 751 C C . ALA A 1 93 ? -10.558 -3.547 9.260 1.00 97.62 93 ALA A C 1
ATOM 753 O O . ALA A 1 93 ? -11.722 -3.519 9.658 1.00 97.62 93 ALA A O 1
ATOM 754 N N . TYR A 1 94 ? -9.845 -4.681 9.272 1.00 96.12 94 TYR A N 1
ATOM 755 C CA . TYR A 1 94 ? -10.377 -5.994 9.688 1.00 96.12 94 TYR A CA 1
ATOM 756 C C . TYR A 1 94 ? -11.610 -6.457 8.885 1.00 96.12 94 TYR A C 1
ATOM 758 O O . TYR A 1 94 ? -12.380 -7.309 9.330 1.00 96.12 94 TYR A O 1
ATOM 766 N N . LYS A 1 95 ? -11.792 -5.926 7.674 1.00 96.94 95 LYS A N 1
ATOM 767 C CA . LYS A 1 95 ? -12.807 -6.355 6.712 1.00 96.94 95 LYS A CA 1
ATOM 768 C C . LYS A 1 95 ? -12.112 -6.637 5.378 1.00 96.94 95 LYS A C 1
ATOM 770 O O . LYS A 1 95 ? -12.209 -5.806 4.478 1.00 96.94 95 LYS A O 1
ATOM 775 N N . PRO A 1 96 ? -11.388 -7.764 5.253 1.00 97.25 96 PRO A N 1
ATOM 776 C CA . PRO A 1 96 ? -10.471 -7.997 4.146 1.00 97.25 96 PRO A CA 1
ATOM 777 C C . PRO A 1 96 ? -11.172 -7.908 2.793 1.00 97.25 96 PRO A C 1
ATOM 779 O O . PRO A 1 96 ? -12.305 -8.363 2.623 1.00 97.25 96 PRO A O 1
ATOM 782 N N . LYS A 1 97 ? -10.483 -7.307 1.825 1.00 97.75 97 LYS A N 1
ATOM 783 C CA . LYS A 1 97 ? -10.965 -7.155 0.449 1.00 97.75 97 LYS A CA 1
ATOM 784 C C . LYS A 1 97 ? -9.853 -7.473 -0.530 1.00 97.75 97 LYS A C 1
ATOM 786 O O . LYS A 1 97 ? -8.679 -7.294 -0.210 1.00 97.75 97 LYS A O 1
ATOM 791 N N . CYS A 1 98 ? -10.257 -7.862 -1.732 1.00 97.56 98 CYS A N 1
ATOM 792 C CA . CYS A 1 98 ? -9.392 -8.002 -2.893 1.00 97.56 98 CYS A CA 1
ATOM 793 C C . CYS A 1 98 ? -9.917 -7.130 -4.037 1.00 97.56 98 CYS A C 1
ATOM 795 O O . CYS A 1 98 ? -11.129 -6.946 -4.175 1.00 97.56 98 CYS A O 1
ATOM 797 N N . ARG A 1 99 ? -9.012 -6.585 -4.850 1.00 96.75 99 ARG A N 1
ATOM 798 C CA . ARG A 1 99 ? -9.323 -5.823 -6.064 1.00 96.75 99 ARG A CA 1
ATOM 799 C C . ARG A 1 99 ? -8.338 -6.183 -7.166 1.00 96.75 99 ARG A C 1
ATOM 801 O O . ARG A 1 99 ? -7.177 -6.482 -6.895 1.00 96.75 99 ARG A O 1
ATOM 808 N N . HIS A 1 100 ? -8.824 -6.119 -8.399 1.00 95.88 100 HIS A N 1
ATOM 809 C CA . HIS A 1 100 ? -7.975 -6.178 -9.577 1.00 95.88 100 HIS A CA 1
ATOM 810 C C . HIS A 1 100 ? -7.612 -4.759 -9.997 1.00 95.88 100 HIS A C 1
ATOM 812 O O . HIS A 1 100 ? -8.486 -3.896 -10.083 1.00 95.88 100 HIS A O 1
ATOM 818 N N . TYR A 1 101 ? -6.335 -4.541 -10.269 1.00 94.19 101 TYR A N 1
ATOM 819 C CA . TYR A 1 101 ? -5.817 -3.309 -10.842 1.00 94.19 101 TYR A CA 1
ATOM 820 C C . TYR A 1 101 ? -5.160 -3.612 -12.178 1.00 94.19 101 TYR A C 1
ATOM 822 O O . TYR A 1 101 ? -4.664 -4.715 -12.401 1.00 94.19 101 TYR A O 1
ATOM 830 N N . GLN A 1 102 ? -5.155 -2.621 -13.056 1.00 90.19 102 GLN A N 1
ATOM 831 C CA . GLN A 1 102 ? -4.381 -2.651 -14.284 1.00 90.19 102 GLN A CA 1
ATOM 832 C C . GLN A 1 102 ? -3.345 -1.537 -14.197 1.00 90.19 102 GLN A C 1
ATOM 834 O O . GLN A 1 102 ? -3.710 -0.389 -13.945 1.00 90.19 102 GLN A O 1
ATOM 839 N N . PHE A 1 103 ? -2.072 -1.893 -14.340 1.00 80.94 103 PHE A N 1
ATOM 840 C CA . PHE A 1 103 ? -0.957 -0.947 -14.293 1.00 80.94 103 PHE A CA 1
ATOM 841 C C . PHE A 1 103 ? -0.422 -0.686 -15.706 1.00 80.94 103 PHE A C 1
ATOM 843 O O . PHE A 1 103 ? -0.679 -1.475 -16.623 1.00 80.94 103 PHE A O 1
ATOM 850 N N . LYS A 1 104 ? 0.213 0.473 -15.903 1.00 69.44 104 LYS A N 1
ATOM 851 C CA . LYS A 1 104 ? 0.581 0.975 -17.235 1.00 69.44 104 LYS A CA 1
ATOM 852 C C . LYS A 1 104 ? 1.990 0.565 -17.624 1.00 69.44 104 LYS A C 1
ATOM 854 O O . LYS A 1 104 ? 2.903 0.657 -16.784 1.00 69.44 104 LYS A O 1
#

pLDDT: mean 89.93, std 9.7, range [53.34, 98.19]